Protein AF-A0A5J4P7N6-F1 (afdb_monomer_lite)

Sequence (62 aa):
MALIKIEGNDFPTIPIGNSDALKVGEWVLAVGNPFNLTSTVTAGIVSAKARSLGVYNGGVES

Radius of gyration: 18.14 Å; chains: 1; bounding box: 56×35×30 Å

Structure (mmCIF, N/CA/C/O backbone):
data_AF-A0A5J4P7N6-F1
#
_entry.id   AF-A0A5J4P7N6-F1
#
loop_
_atom_site.group_PDB
_atom_site.id
_atom_site.type_symbol
_atom_site.label_atom_id
_atom_site.label_alt_id
_atom_site.label_comp_id
_atom_site.label_asym_id
_atom_site.label_entity_id
_atom_site.label_seq_id
_atom_site.pdbx_PDB_ins_code
_atom_site.Cartn_x
_atom_site.Cartn_y
_atom_site.Cartn_z
_atom_site.occupancy
_atom_site.B_iso_or_equiv
_atom_site.auth_seq_id
_atom_site.auth_comp_id
_atom_site.auth_asym_id
_atom_site.auth_atom_id
_atom_site.pdbx_PDB_model_num
ATOM 1 N N . MET A 1 1 ? 2.589 -13.304 8.574 1.00 78.62 1 MET A N 1
ATOM 2 C CA . MET A 1 1 ? 1.255 -12.658 8.577 1.00 78.62 1 MET A CA 1
ATOM 3 C C . MET A 1 1 ? 0.501 -13.116 9.814 1.00 78.62 1 MET A C 1
ATOM 5 O O . MET A 1 1 ? 0.784 -14.212 10.280 1.00 78.62 1 MET A O 1
ATOM 9 N N . ALA A 1 2 ? -0.415 -12.300 10.333 1.00 95.31 2 ALA A N 1
ATOM 10 C CA . ALA A 1 2 ? -1.292 -12.652 11.451 1.00 95.31 2 ALA A CA 1
ATOM 11 C C . ALA A 1 2 ? -2.750 -12.343 11.076 1.00 95.31 2 ALA A C 1
ATOM 13 O O . ALA A 1 2 ? -2.993 -11.422 10.295 1.00 95.31 2 ALA A O 1
ATOM 14 N N . LEU A 1 3 ? -3.694 -13.110 11.622 1.00 95.50 3 LEU A N 1
ATOM 15 C CA . LEU A 1 3 ? -5.134 -12.922 11.445 1.00 95.50 3 LEU A CA 1
ATOM 16 C C . LEU A 1 3 ? -5.778 -12.749 12.820 1.00 95.50 3 LEU A C 1
ATOM 18 O O . LEU A 1 3 ? -5.491 -13.515 13.736 1.00 95.50 3 LEU A O 1
ATOM 22 N N . ILE A 1 4 ? -6.638 -11.743 12.949 1.00 95.31 4 ILE A N 1
ATOM 23 C CA . ILE A 1 4 ? -7.340 -11.410 14.189 1.00 95.31 4 ILE A CA 1
ATOM 24 C C . ILE A 1 4 ? -8.827 -11.270 13.862 1.00 95.31 4 ILE A C 1
ATOM 26 O O . ILE A 1 4 ? -9.188 -10.748 12.806 1.00 95.31 4 ILE A O 1
ATOM 30 N N . LYS A 1 5 ? -9.686 -11.738 14.769 1.00 95.44 5 LYS A N 1
ATOM 31 C CA . LYS A 1 5 ? -11.138 -11.564 14.708 1.00 95.44 5 LYS A CA 1
ATOM 32 C C . LYS A 1 5 ? -11.554 -10.499 15.718 1.00 95.44 5 LYS A C 1
ATOM 34 O O . LYS A 1 5 ? -11.131 -10.537 16.868 1.00 95.44 5 LYS A O 1
ATOM 39 N N . ILE A 1 6 ? -12.377 -9.560 15.267 1.00 96.38 6 ILE A N 1
ATOM 40 C CA . ILE A 1 6 ? -13.034 -8.564 16.115 1.00 96.38 6 ILE A CA 1
ATOM 41 C C . ILE A 1 6 ? -14.492 -9.005 16.286 1.00 96.38 6 ILE A C 1
ATOM 43 O O . ILE A 1 6 ? -15.139 -9.383 15.302 1.00 96.38 6 ILE A O 1
ATOM 47 N N . GLU A 1 7 ? -14.984 -8.983 17.524 1.00 97.06 7 GLU A N 1
ATOM 48 C CA . GLU A 1 7 ? -16.391 -9.234 17.852 1.00 97.06 7 GLU A CA 1
ATOM 49 C C . GLU A 1 7 ? -17.225 -7.968 17.612 1.00 97.06 7 GLU A C 1
ATOM 51 O O . GLU A 1 7 ? -16.822 -6.868 17.993 1.00 97.06 7 GLU A O 1
ATOM 56 N N . GLY A 1 8 ? -18.380 -8.116 16.963 1.00 95.81 8 GLY A N 1
ATOM 57 C CA . GLY A 1 8 ? -19.259 -7.013 16.567 1.00 95.81 8 GLY A CA 1
ATOM 58 C C . GLY A 1 8 ? -19.877 -7.221 15.182 1.00 95.81 8 GLY A C 1
ATOM 59 O O . GLY A 1 8 ? -19.561 -8.191 14.491 1.00 95.81 8 GLY A O 1
ATOM 60 N N . ASN A 1 9 ? -20.749 -6.293 14.783 1.00 94.94 9 ASN A N 1
ATOM 61 C CA . ASN A 1 9 ? -21.526 -6.346 13.542 1.00 94.94 9 ASN A CA 1
ATOM 62 C C . ASN A 1 9 ? -21.274 -5.087 12.689 1.00 94.94 9 ASN A C 1
ATOM 64 O O . ASN A 1 9 ? -20.776 -4.086 13.198 1.00 94.94 9 ASN A O 1
ATOM 68 N N . ASP A 1 10 ? -21.627 -5.143 11.402 1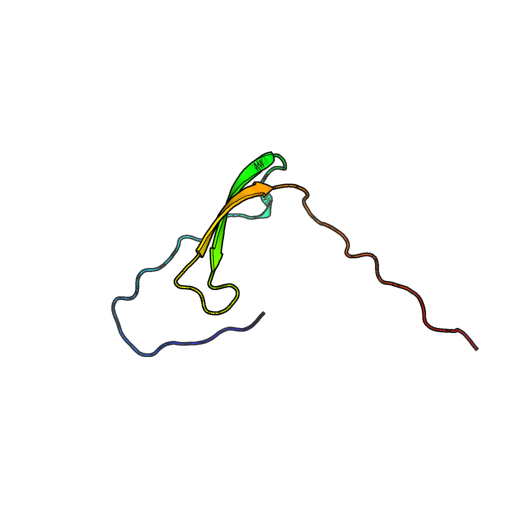.00 95.19 10 ASP A N 1
ATOM 69 C CA . ASP A 1 10 ? -21.666 -3.989 10.482 1.00 95.19 10 ASP A CA 1
ATOM 70 C C . ASP A 1 10 ? -20.340 -3.227 10.279 1.00 95.19 10 ASP A C 1
ATOM 72 O O . ASP A 1 10 ? -20.317 -2.016 10.050 1.00 95.19 10 ASP A O 1
ATOM 76 N N . PHE A 1 11 ? -19.204 -3.930 10.316 1.00 96.62 11 PHE A N 1
ATOM 77 C CA . PHE A 1 11 ? -17.909 -3.321 10.011 1.00 96.62 11 PHE A CA 1
ATOM 78 C C . PHE A 1 11 ? -17.728 -3.060 8.507 1.00 96.62 11 PHE A C 1
ATOM 80 O O . PHE A 1 11 ? -18.064 -3.920 7.685 1.00 96.62 11 PHE A O 1
ATOM 87 N N . PRO A 1 12 ? -17.126 -1.918 8.119 1.00 95.56 12 PRO A N 1
ATOM 88 C CA . PRO A 1 12 ? -16.752 -1.687 6.734 1.00 95.56 12 PRO A CA 1
ATOM 89 C C . PRO A 1 12 ? -15.665 -2.678 6.309 1.00 95.56 12 PRO A C 1
ATOM 91 O O . PRO A 1 12 ? -14.772 -3.027 7.082 1.00 95.56 12 PRO A O 1
ATOM 94 N N . THR A 1 13 ? -15.719 -3.103 5.050 1.00 95.31 13 THR A N 1
ATOM 95 C CA . THR A 1 13 ? -14.693 -3.956 4.443 1.00 95.31 13 THR A CA 1
ATOM 96 C C . THR A 1 13 ? -13.990 -3.210 3.320 1.00 95.31 13 THR A C 1
ATOM 98 O O . THR A 1 13 ? -14.544 -2.284 2.727 1.00 95.31 13 THR A O 1
ATOM 101 N N . ILE A 1 14 ? -12.749 -3.605 3.039 1.00 95.12 14 ILE A N 1
ATOM 102 C CA . ILE A 1 14 ? -11.985 -3.088 1.907 1.00 95.12 14 ILE A CA 1
ATOM 103 C C . ILE A 1 14 ? -11.952 -4.147 0.796 1.00 95.12 14 ILE A C 1
ATOM 105 O O . ILE A 1 14 ? -11.691 -5.318 1.091 1.00 95.12 14 ILE A O 1
ATOM 109 N N . PRO A 1 15 ? -12.209 -3.785 -0.474 1.00 96.56 15 PRO A N 1
ATOM 110 C CA . PRO A 1 15 ? -11.992 -4.704 -1.582 1.00 96.56 15 PRO A CA 1
ATOM 111 C C . PRO A 1 15 ? -10.501 -5.041 -1.704 1.00 96.56 15 PRO A C 1
ATOM 113 O O . PRO A 1 15 ? -9.640 -4.171 -1.573 1.00 96.56 15 PRO A O 1
ATOM 116 N N . ILE A 1 16 ? -10.193 -6.308 -1.984 1.00 95.88 16 ILE A N 1
ATOM 117 C CA . ILE A 1 16 ? -8.817 -6.761 -2.206 1.00 95.88 16 ILE A CA 1
ATOM 118 C C . ILE A 1 16 ? -8.493 -6.685 -3.700 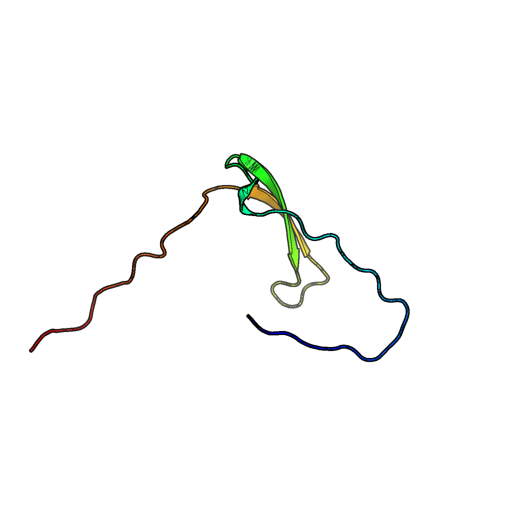1.00 95.88 16 ILE A C 1
ATOM 120 O O . ILE A 1 16 ? -9.208 -7.245 -4.529 1.00 95.88 16 ILE A O 1
ATOM 124 N N . GLY A 1 17 ? -7.405 -5.990 -4.035 1.00 93.69 17 GLY A N 1
ATOM 125 C CA . GLY A 1 17 ? -6.872 -5.915 -5.396 1.00 93.69 17 GLY A CA 1
ATOM 126 C C . GLY A 1 17 ? -5.903 -7.056 -5.724 1.00 93.69 17 GLY A C 1
ATOM 127 O O . GLY A 1 17 ? -5.351 -7.698 -4.833 1.00 93.69 17 GLY A O 1
ATOM 128 N N . ASN A 1 18 ? -5.655 -7.283 -7.016 1.00 95.81 18 ASN A N 1
ATOM 129 C CA . ASN A 1 18 ? -4.648 -8.238 -7.483 1.00 95.81 18 ASN A CA 1
ATOM 130 C C . ASN A 1 18 ? -3.246 -7.596 -7.484 1.00 95.81 18 ASN A C 1
ATOM 132 O O . ASN A 1 18 ? -2.960 -6.736 -8.319 1.00 95.81 18 ASN A O 1
ATOM 136 N N . SER A 1 19 ? -2.352 -8.041 -6.596 1.00 93.56 19 SER A N 1
ATOM 137 C CA . SER A 1 19 ? -0.975 -7.532 -6.511 1.00 93.56 19 SER A CA 1
ATOM 138 C C . SER A 1 19 ? -0.108 -7.856 -7.732 1.00 93.56 19 SER A C 1
ATOM 140 O O . SER A 1 19 ? 0.835 -7.116 -8.021 1.00 93.56 19 SER A O 1
ATOM 142 N N . ASP A 1 20 ? -0.418 -8.919 -8.479 1.00 94.38 20 ASP A N 1
ATOM 143 C CA . ASP A 1 20 ? 0.351 -9.295 -9.671 1.00 94.38 20 ASP A CA 1
ATOM 144 C C . ASP A 1 20 ? 0.124 -8.315 -10.823 1.00 94.38 20 ASP A C 1
ATOM 146 O O . ASP A 1 20 ? 1.032 -8.088 -11.629 1.00 94.38 20 ASP A O 1
ATOM 150 N N . ALA A 1 21 ? -1.046 -7.670 -10.852 1.00 95.69 21 ALA A N 1
ATOM 151 C CA . ALA A 1 21 ? -1.424 -6.690 -11.864 1.00 95.69 21 ALA A CA 1
ATOM 152 C C . ALA A 1 21 ? -0.769 -5.308 -11.672 1.00 95.69 21 ALA A C 1
ATOM 154 O O . ALA A 1 21 ? -0.743 -4.528 -12.623 1.00 95.69 21 ALA A O 1
ATOM 155 N N . LEU A 1 22 ? -0.216 -5.015 -10.485 1.00 93.81 22 LEU A N 1
ATOM 156 C CA . LEU A 1 22 ? 0.448 -3.737 -10.191 1.00 93.81 22 LEU A CA 1
ATOM 157 C C . LEU A 1 22 ? 1.667 -3.502 -11.090 1.00 93.81 22 LEU A C 1
ATOM 159 O O . LEU A 1 22 ? 2.375 -4.449 -11.463 1.00 93.81 22 LEU A O 1
ATOM 163 N N . LYS A 1 23 ? 1.976 -2.237 -11.374 1.00 95.06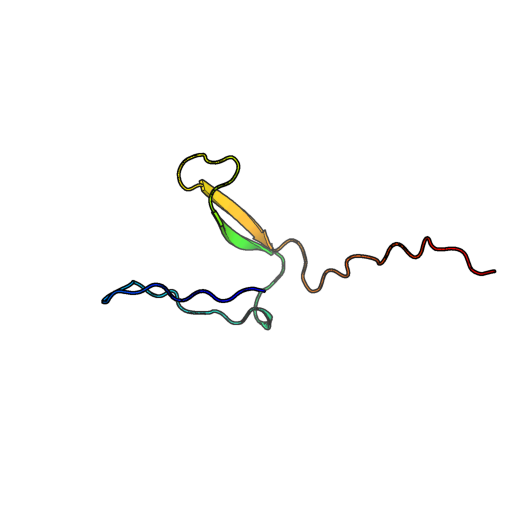 23 LYS A N 1
ATOM 164 C CA . LYS A 1 23 ? 3.135 -1.819 -12.180 1.00 95.06 23 LYS A CA 1
ATOM 165 C C . LYS A 1 23 ? 4.030 -0.849 -11.414 1.00 95.06 23 LYS A C 1
ATOM 167 O O . LYS A 1 23 ? 3.572 -0.054 -10.602 1.00 95.06 23 LYS A O 1
ATOM 172 N N . VAL A 1 24 ? 5.331 -0.903 -11.698 1.00 96.06 24 VAL A N 1
ATOM 173 C CA . VAL A 1 24 ? 6.293 0.091 -11.194 1.00 96.06 24 VAL A CA 1
ATOM 174 C C . VAL A 1 24 ? 5.911 1.474 -11.728 1.00 96.06 24 VAL A C 1
ATOM 176 O O . VAL A 1 24 ? 5.586 1.613 -12.905 1.00 96.06 24 VAL A O 1
ATOM 179 N N . GLY A 1 25 ? 5.938 2.482 -10.858 1.00 96.12 25 GLY A N 1
ATOM 180 C CA . GLY A 1 25 ? 5.519 3.854 -11.148 1.00 96.12 25 GLY A CA 1
ATOM 181 C C . GLY A 1 25 ? 4.043 4.148 -10.869 1.00 96.12 25 GLY A C 1
ATOM 182 O O . GLY A 1 25 ? 3.664 5.317 -10.876 1.00 96.12 25 GLY A O 1
ATOM 183 N N . GLU A 1 26 ? 3.211 3.139 -10.587 1.00 97.25 26 GLU A N 1
ATOM 184 C CA . GLU A 1 26 ? 1.817 3.380 -10.202 1.00 97.25 26 GLU A CA 1
ATOM 185 C C . GLU A 1 26 ? 1.729 4.102 -8.859 1.00 97.25 26 GLU A C 1
ATOM 187 O O . GLU A 1 26 ? 2.475 3.800 -7.924 1.00 97.25 26 GLU A O 1
ATOM 192 N N . TRP A 1 27 ? 0.801 5.055 -8.775 1.00 96.69 27 TRP A N 1
ATOM 193 C CA . TRP A 1 27 ? 0.519 5.799 -7.555 1.00 96.69 27 TRP A CA 1
ATOM 194 C C . TRP A 1 27 ? -0.078 4.893 -6.485 1.00 96.69 27 TRP A C 1
ATOM 196 O O . TRP A 1 27 ? -0.981 4.100 -6.750 1.00 96.69 27 TRP A O 1
ATOM 206 N N . VAL A 1 28 ? 0.402 5.055 -5.256 1.00 95.88 28 VAL A N 1
ATOM 207 C CA . VAL A 1 28 ? -0.075 4.320 -4.084 1.00 95.88 28 VAL A CA 1
ATOM 208 C C . VAL A 1 28 ? -0.244 5.250 -2.890 1.00 95.88 28 VAL A C 1
ATOM 210 O O . VAL A 1 28 ? 0.425 6.281 -2.775 1.00 95.88 28 VAL A O 1
ATOM 213 N N . LEU A 1 29 ? -1.124 4.848 -1.975 1.00 94.94 29 LEU A N 1
ATOM 214 C CA . LEU A 1 29 ? -1.277 5.449 -0.655 1.00 94.94 29 LEU A CA 1
ATOM 215 C C . LEU A 1 29 ? -0.938 4.404 0.410 1.00 94.94 29 LEU A C 1
ATOM 217 O O . LEU A 1 29 ? -1.454 3.287 0.371 1.00 94.94 29 LEU A O 1
ATOM 221 N N . ALA A 1 30 ? -0.096 4.772 1.371 1.00 93.62 30 ALA A N 1
ATOM 222 C CA . ALA A 1 30 ? 0.158 3.995 2.577 1.00 93.62 30 ALA A CA 1
ATOM 223 C C . ALA A 1 30 ? -0.627 4.606 3.745 1.00 93.62 30 ALA A C 1
ATOM 225 O O . ALA A 1 30 ? -0.542 5.811 3.981 1.00 93.62 30 ALA A O 1
ATOM 226 N N . VAL A 1 31 ? -1.383 3.777 4.468 1.00 92.38 31 VAL A N 1
ATOM 227 C CA . VAL A 1 31 ? -2.201 4.181 5.622 1.00 92.38 31 VAL A CA 1
ATOM 228 C C . VAL A 1 31 ? -1.740 3.400 6.850 1.00 92.38 31 VAL A C 1
ATOM 230 O O . VAL A 1 31 ? -1.600 2.179 6.786 1.00 92.38 31 VAL A O 1
ATOM 233 N N . GLY A 1 32 ? -1.500 4.083 7.968 1.00 90.56 32 GLY A N 1
ATOM 234 C CA . GLY A 1 32 ? -1.061 3.446 9.210 1.00 90.56 32 GLY A CA 1
ATOM 235 C C . GLY A 1 32 ? -0.953 4.422 10.379 1.00 90.56 32 GLY A C 1
ATOM 236 O O . GLY A 1 32 ? -1.423 5.551 10.303 1.00 90.56 32 GLY A O 1
ATOM 237 N N . ASN A 1 33 ? -0.323 3.991 11.469 1.00 90.88 33 ASN A N 1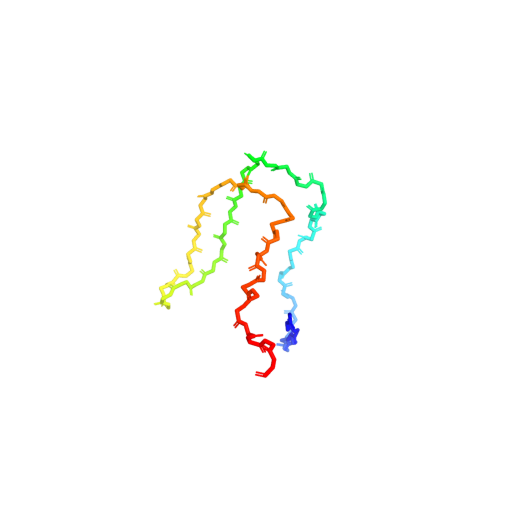
ATOM 238 C CA . ASN A 1 33 ? -0.053 4.826 12.642 1.00 90.88 33 ASN A CA 1
ATOM 239 C C . ASN A 1 33 ? 1.426 4.675 13.053 1.00 90.88 33 ASN A C 1
ATOM 241 O O . ASN A 1 33 ? 1.751 3.876 13.935 1.00 90.88 33 ASN A O 1
ATOM 245 N N . PRO A 1 34 ? 2.354 5.362 12.364 1.00 79.94 34 PRO A N 1
ATOM 246 C CA . PRO A 1 34 ? 3.740 5.441 12.799 1.00 79.94 34 PRO A CA 1
ATOM 247 C C . PRO A 1 34 ? 3.853 6.354 14.035 1.00 79.94 34 PRO A C 1
ATOM 249 O O . PRO A 1 34 ? 3.238 7.414 14.098 1.00 79.94 34 PRO A O 1
ATOM 252 N N . PHE A 1 35 ? 4.671 5.961 15.016 1.00 81.75 35 PHE A N 1
ATOM 253 C CA . PHE A 1 35 ? 4.990 6.758 16.217 1.00 81.75 35 PHE A CA 1
ATOM 254 C C . PHE A 1 35 ? 3.809 7.120 17.138 1.00 81.75 35 PHE A C 1
ATOM 256 O O . PHE A 1 35 ? 3.923 8.052 17.930 1.00 81.75 35 PHE A O 1
ATOM 263 N N . ASN A 1 36 ? 2.696 6.379 17.078 1.00 74.12 36 ASN A N 1
ATOM 264 C CA . ASN A 1 36 ? 1.482 6.655 17.859 1.00 74.12 36 ASN A CA 1
ATOM 265 C C . ASN A 1 36 ? 0.875 8.050 17.588 1.00 74.12 36 ASN A C 1
ATOM 267 O O . ASN A 1 36 ? 0.155 8.599 18.424 1.00 74.12 36 ASN A O 1
ATOM 271 N N . LEU A 1 37 ? 1.176 8.635 16.426 1.00 65.88 37 LEU A N 1
ATOM 272 C CA . LEU A 1 37 ? 0.551 9.857 15.937 1.00 65.88 37 LEU A CA 1
ATOM 273 C C . LEU A 1 37 ? -0.743 9.465 15.215 1.00 65.88 37 LEU A C 1
ATOM 275 O O . LEU A 1 37 ? -0.767 8.500 14.456 1.00 65.88 37 LEU A O 1
ATOM 279 N N . THR A 1 38 ? -1.832 10.191 15.464 1.00 67.38 38 THR A N 1
ATOM 280 C CA . THR A 1 38 ? -3.153 9.964 14.852 1.00 67.38 38 THR A CA 1
ATOM 281 C C . THR A 1 38 ? -3.049 9.581 13.366 1.00 67.38 38 THR A C 1
ATOM 283 O O . THR A 1 38 ? -2.264 10.186 12.640 1.00 67.38 38 THR A O 1
ATOM 286 N N . SER A 1 39 ? -3.825 8.573 12.938 1.00 78.94 39 SER A N 1
ATOM 287 C CA . SER A 1 39 ? -3.837 7.940 11.604 1.00 78.94 39 SER A CA 1
ATOM 288 C C . SER A 1 39 ? -3.153 8.744 10.488 1.00 78.94 39 SER A C 1
ATOM 290 O O . SER A 1 39 ? -3.651 9.779 10.050 1.00 78.94 39 SER A O 1
ATOM 292 N N . THR A 1 40 ? -2.017 8.240 10.008 1.00 89.00 40 THR A N 1
ATOM 293 C CA . THR A 1 40 ? -1.174 8.862 8.982 1.00 89.00 40 THR A CA 1
ATOM 294 C C . THR A 1 40 ? -1.455 8.269 7.604 1.00 89.00 40 THR A C 1
ATOM 296 O O . THR A 1 40 ? -1.553 7.050 7.444 1.00 89.00 40 THR A O 1
ATOM 299 N N . VAL A 1 41 ? -1.526 9.144 6.599 1.00 91.75 41 VAL A N 1
ATOM 300 C CA . VAL A 1 41 ? -1.630 8.787 5.180 1.00 91.75 41 VAL A CA 1
ATOM 301 C C . VAL A 1 41 ? -0.438 9.378 4.432 1.00 91.75 41 VAL A C 1
ATOM 303 O O . VAL A 1 41 ? -0.111 10.550 4.607 1.00 91.75 41 VAL A O 1
ATOM 306 N N . THR A 1 42 ? 0.225 8.582 3.597 1.00 91.88 42 THR A N 1
ATOM 307 C CA . THR A 1 42 ? 1.369 9.022 2.782 1.00 91.88 42 THR A CA 1
ATOM 308 C C . THR A 1 42 ? 1.183 8.597 1.332 1.00 91.88 42 THR A C 1
ATOM 310 O O . THR A 1 42 ? 0.799 7.459 1.072 1.00 91.88 42 THR A O 1
ATOM 313 N N . ALA A 1 43 ? 1.467 9.496 0.389 1.00 95.00 43 ALA A N 1
ATOM 314 C CA . ALA A 1 43 ? 1.422 9.213 -1.043 1.00 95.00 43 ALA A CA 1
ATOM 315 C C . ALA A 1 43 ? 2.810 8.882 -1.600 1.00 95.00 43 ALA A C 1
ATOM 317 O O . ALA A 1 43 ? 3.813 9.456 -1.177 1.00 95.00 43 ALA A O 1
ATOM 318 N N . GLY A 1 44 ? 2.858 7.972 -2.569 1.00 95.62 44 GLY A N 1
ATOM 319 C CA . GLY A 1 44 ? 4.089 7.590 -3.252 1.00 95.62 44 GLY A CA 1
ATOM 320 C C . GLY A 1 44 ? 3.818 6.778 -4.512 1.00 95.62 44 GLY A C 1
ATOM 321 O O . GLY A 1 44 ? 2.705 6.775 -5.034 1.00 95.62 44 GLY A O 1
ATOM 322 N N . ILE A 1 45 ? 4.845 6.073 -4.982 1.00 96.81 45 ILE A N 1
ATOM 323 C CA . ILE A 1 45 ? 4.764 5.197 -6.154 1.00 96.81 45 ILE A CA 1
ATOM 324 C C . ILE A 1 45 ? 5.280 3.793 -5.836 1.00 96.81 45 ILE A C 1
ATOM 326 O O . ILE A 1 45 ? 6.129 3.615 -4.956 1.00 96.81 45 ILE A O 1
ATOM 330 N N . VAL A 1 46 ? 4.828 2.793 -6.593 1.00 95.50 46 VAL A N 1
ATOM 331 C CA . VAL A 1 46 ? 5.460 1.467 -6.606 1.00 95.50 46 VAL A CA 1
ATOM 332 C C . VAL A 1 46 ? 6.874 1.611 -7.168 1.00 95.50 46 VAL A C 1
ATOM 334 O O . VAL A 1 46 ? 7.049 1.869 -8.354 1.00 95.50 46 VAL A O 1
ATOM 337 N N . SER A 1 47 ? 7.898 1.439 -6.335 1.00 93.81 47 SER A N 1
ATOM 338 C CA . SER A 1 47 ? 9.296 1.602 -6.758 1.00 93.81 47 SER A CA 1
ATOM 339 C C . SER A 1 47 ? 9.887 0.348 -7.410 1.00 93.81 47 SER A C 1
ATOM 341 O O . SER A 1 47 ? 10.697 0.456 -8.326 1.00 93.81 47 SER A O 1
ATOM 343 N N . ALA A 1 48 ? 9.484 -0.842 -6.959 1.00 92.00 48 ALA A N 1
ATOM 344 C CA . ALA A 1 48 ? 9.928 -2.132 -7.483 1.00 92.00 48 ALA A CA 1
ATOM 345 C C . ALA A 1 48 ? 8.918 -3.240 -7.144 1.00 92.00 48 ALA A C 1
ATOM 347 O O . ALA A 1 48 ? 8.182 -3.141 -6.162 1.00 92.00 48 ALA A O 1
ATOM 348 N N . LYS A 1 49 ? 8.925 -4.326 -7.925 1.00 90.00 49 LYS A N 1
ATOM 349 C CA . LYS A 1 49 ? 8.189 -5.572 -7.644 1.00 90.00 49 LYS A CA 1
ATOM 350 C C . LYS A 1 49 ? 9.168 -6.698 -7.326 1.00 90.00 49 LYS A C 1
ATOM 352 O O . LYS A 1 49 ? 10.323 -6.627 -7.733 1.00 90.00 49 LYS A O 1
ATOM 357 N N . ALA A 1 50 ? 8.692 -7.732 -6.626 1.00 85.50 50 ALA A N 1
ATOM 358 C CA . ALA A 1 50 ? 9.446 -8.962 -6.349 1.00 85.50 50 ALA A CA 1
ATOM 359 C C . ALA A 1 50 ? 10.874 -8.707 -5.826 1.00 85.50 50 ALA A C 1
ATOM 361 O O . ALA A 1 50 ? 11.833 -9.360 -6.235 1.00 85.50 50 ALA A O 1
ATOM 362 N N . ARG A 1 51 ? 11.030 -7.718 -4.934 1.00 81.06 51 ARG A N 1
ATOM 363 C CA . ARG A 1 51 ? 12.336 -7.3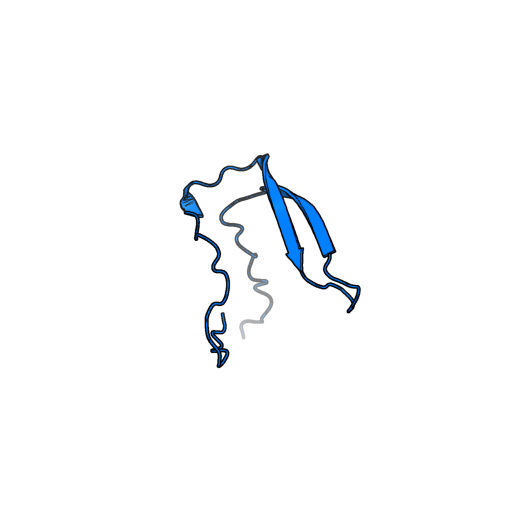88 -4.367 1.00 81.06 51 ARG A CA 1
ATOM 364 C C . ARG A 1 51 ? 12.830 -8.578 -3.550 1.00 81.06 51 ARG A C 1
ATOM 366 O O . ARG A 1 51 ? 12.286 -8.865 -2.488 1.00 81.06 51 ARG A O 1
ATOM 373 N N . SER A 1 52 ? 13.877 -9.236 -4.038 1.00 75.50 52 SER A N 1
ATOM 374 C CA . SER A 1 52 ? 14.636 -10.182 -3.231 1.00 75.50 52 SER A CA 1
ATOM 375 C C . SER A 1 52 ? 15.386 -9.388 -2.165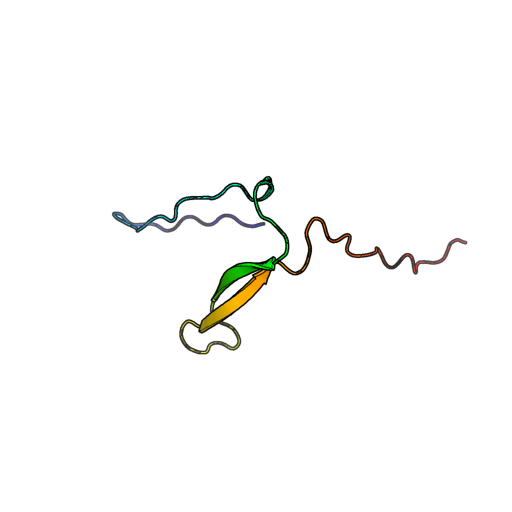 1.00 75.50 52 SER A C 1
ATOM 377 O O . SER A 1 52 ? 16.218 -8.530 -2.475 1.00 75.50 52 SER A O 1
ATOM 379 N N . LEU A 1 53 ? 15.040 -9.608 -0.900 1.00 66.50 53 LEU A N 1
ATOM 380 C CA . LEU A 1 53 ? 15.842 -9.138 0.220 1.00 66.50 53 LEU A CA 1
ATOM 381 C C . LEU A 1 53 ? 17.050 -10.070 0.259 1.00 66.50 53 LEU A C 1
ATOM 383 O O . LEU A 1 53 ? 16.926 -11.201 0.716 1.00 66.50 53 LEU A O 1
ATOM 387 N N . GLY A 1 54 ? 18.169 -9.636 -0.331 1.00 57.50 54 GLY A N 1
ATOM 388 C CA . GLY A 1 54 ? 19.390 -10.433 -0.399 1.00 57.50 54 GLY A CA 1
ATOM 389 C C . GLY A 1 54 ? 19.697 -11.024 0.972 1.00 57.50 54 GLY A C 1
ATOM 390 O O . GLY A 1 54 ? 19.911 -10.287 1.933 1.00 57.50 54 GLY A O 1
ATOM 391 N N . VAL A 1 55 ? 19.652 -12.351 1.068 1.00 61.25 55 VAL A N 1
ATOM 392 C CA . VAL A 1 55 ? 20.078 -13.068 2.264 1.00 61.25 55 VAL A CA 1
ATOM 393 C C . VAL A 1 55 ? 21.546 -12.712 2.474 1.00 61.25 55 VAL A C 1
ATOM 395 O O . VAL A 1 55 ? 22.387 -12.992 1.621 1.00 61.25 55 VAL A O 1
ATOM 398 N N . TYR A 1 56 ? 21.844 -12.047 3.589 1.00 56.97 56 TYR A N 1
ATOM 399 C CA . TYR A 1 56 ? 23.204 -11.879 4.081 1.00 56.97 56 TYR A CA 1
ATOM 400 C C . TYR A 1 56 ? 23.732 -13.273 4.430 1.00 56.97 56 TYR A C 1
ATOM 402 O O . TYR A 1 56 ? 23.464 -13.793 5.510 1.00 56.97 56 TYR A O 1
ATOM 410 N N . ASN A 1 57 ? 24.428 -13.911 3.490 1.00 53.31 57 ASN A N 1
ATOM 411 C CA . ASN A 1 57 ? 25.095 -15.186 3.721 1.00 53.31 57 ASN A CA 1
ATOM 412 C C . ASN A 1 57 ? 26.432 -14.904 4.427 1.00 53.31 57 ASN A C 1
ATOM 414 O O . ASN A 1 57 ? 27.502 -14.940 3.827 1.00 53.31 57 ASN A O 1
ATOM 418 N N . GLY A 1 58 ? 26.341 -14.503 5.695 1.00 60.88 58 GLY A N 1
ATOM 419 C CA . GLY A 1 58 ? 27.470 -14.283 6.594 1.00 60.88 58 GLY A CA 1
ATOM 420 C C . GLY A 1 58 ? 27.357 -15.218 7.789 1.00 60.88 58 GLY A C 1
ATOM 421 O O . GLY A 1 58 ? 26.889 -14.815 8.849 1.00 60.88 58 GLY A O 1
ATOM 422 N N . GLY A 1 59 ? 27.756 -16.473 7.593 1.00 47.78 59 GLY A N 1
ATOM 423 C CA . GLY A 1 59 ? 27.738 -17.517 8.613 1.00 47.78 59 GLY A CA 1
ATOM 424 C C . GLY A 1 59 ? 28.658 -18.666 8.212 1.00 47.78 59 GLY A C 1
ATOM 425 O O . GLY A 1 59 ? 28.215 -19.603 7.569 1.00 47.78 59 GLY A O 1
ATOM 426 N N . VAL A 1 60 ? 29.938 -18.482 8.537 1.00 54.75 60 VAL A N 1
ATOM 427 C CA . VAL A 1 60 ? 31.061 -19.431 8.659 1.00 54.75 60 VAL A CA 1
ATOM 428 C C . VAL A 1 60 ? 30.751 -20.907 8.351 1.00 54.75 60 VAL A C 1
ATOM 430 O O . VAL A 1 60 ? 30.008 -21.559 9.081 1.00 54.75 60 VAL A O 1
ATOM 433 N N . GLU A 1 61 ? 31.404 -21.443 7.319 1.00 55.66 61 GLU A N 1
ATOM 434 C CA . GLU A 1 61 ? 31.639 -22.881 7.171 1.00 55.66 61 GLU A CA 1
ATOM 435 C C . GLU A 1 61 ? 32.988 -23.247 7.810 1.00 55.66 61 GLU A C 1
ATOM 437 O O . GLU A 1 61 ? 34.001 -22.597 7.537 1.00 55.66 61 GLU A O 1
ATOM 442 N N . SER A 1 62 ? 32.967 -24.361 8.554 1.00 51.12 62 SER A N 1
ATOM 443 C CA . SER A 1 62 ? 34.025 -25.043 9.336 1.00 51.12 62 SER A CA 1
ATOM 444 C C . SER A 1 62 ? 34.143 -24.642 10.805 1.00 51.12 62 SER A C 1
ATOM 446 O O . SER A 1 62 ? 34.651 -23.540 11.101 1.00 51.12 62 SER A O 1
#

Secondary structure (DSSP, 8-state):
--------S-----PPP-GGG--TT-EEEEEE-GGG-S-EEEEEE---SS------------

pLDDT: mean 85.62, std 14.69, range [47.78, 97.25]

InterPro domains:
  IPR009003 Peptidase S1, PA clan [SSF50494] (1-54)

Foldseek 3Di:
DDDDDDDDDDDDDDDDDDPVPDDFFDKDKDWDQPPNPPIDIDIDTRHDPPDDPPPPPDDDDD

Organism: NCBI:txid433724